Protein AF-A0A931W0J8-F1 (afdb_monomer)

Foldseek 3Di:
DDDPVRVVVVVVVVVVVVVVVVVVPDDDPVDDDDDPCVVVVDDPDDDQAQFDPVDPVRGPNDDDDPPDDDDD

Structure (mmCIF, N/CA/C/O backbone):
data_AF-A0A931W0J8-F1
#
_entry.id   AF-A0A931W0J8-F1
#
loop_
_atom_site.group_PDB
_atom_site.id
_atom_site.type_symbol
_atom_site.label_atom_id
_atom_site.label_alt_id
_atom_site.label_comp_id
_atom_site.label_asym_id
_atom_site.label_entity_id
_atom_site.label_seq_id
_atom_site.pdbx_PDB_ins_code
_atom_site.Cartn_x
_atom_site.Cartn_y
_atom_site.Cartn_z
_atom_site.occupancy
_atom_site.B_iso_or_equiv
_atom_site.auth_seq_id
_atom_site.auth_comp_id
_atom_site.auth_asym_id
_atom_site.auth_atom_id
_atom_site.pdbx_PDB_model_num
ATOM 1 N N . MET A 1 1 ? 36.050 11.504 -42.811 1.00 59.16 1 MET A N 1
ATOM 2 C CA . MET A 1 1 ? 34.819 12.316 -42.662 1.00 59.16 1 MET A CA 1
ATOM 3 C C . MET A 1 1 ? 33.640 11.505 -43.176 1.00 59.16 1 MET A C 1
ATOM 5 O O . MET A 1 1 ? 33.622 11.185 -44.357 1.00 59.16 1 MET A O 1
ATOM 9 N N . MET A 1 2 ? 32.701 11.110 -42.311 1.00 66.69 2 MET A N 1
ATOM 10 C CA . MET A 1 2 ? 31.471 10.435 -42.754 1.00 66.69 2 MET A CA 1
ATOM 11 C C . MET A 1 2 ? 30.612 11.402 -43.579 1.00 66.69 2 MET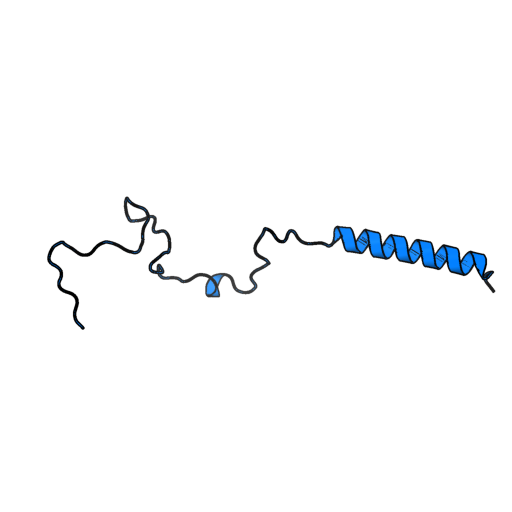 A C 1
ATOM 13 O O . MET A 1 2 ? 30.551 12.595 -43.283 1.00 66.69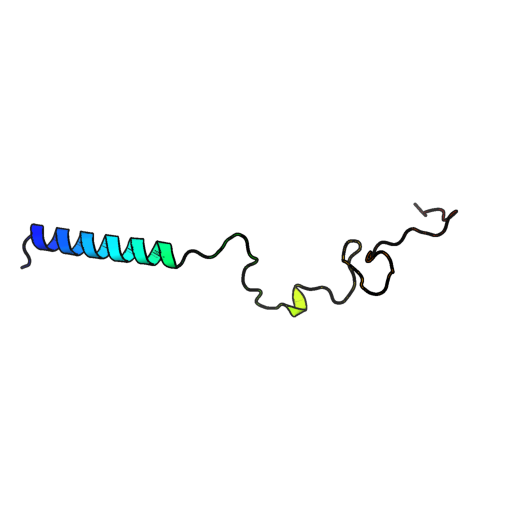 2 MET A O 1
ATOM 17 N N . SER A 1 3 ? 29.969 10.902 -44.636 1.00 84.06 3 SER A N 1
ATOM 18 C CA . SER A 1 3 ? 29.091 11.720 -45.476 1.00 84.06 3 SER A CA 1
ATOM 19 C C . SER A 1 3 ? 27.869 12.189 -44.673 1.00 84.06 3 SER A C 1
ATOM 21 O O . SER A 1 3 ? 27.351 11.450 -43.835 1.00 84.06 3 SER A O 1
ATOM 23 N N . ARG A 1 4 ? 27.368 13.407 -44.941 1.00 80.88 4 ARG A N 1
ATOM 24 C CA . ARG A 1 4 ? 26.182 13.977 -44.257 1.00 80.88 4 ARG A CA 1
ATOM 25 C C . ARG A 1 4 ? 24.969 13.033 -44.287 1.00 80.88 4 ARG A C 1
ATOM 27 O O . ARG A 1 4 ? 24.213 12.968 -43.327 1.00 80.88 4 ARG A O 1
ATOM 34 N N . ARG A 1 5 ? 24.813 12.260 -45.369 1.00 82.75 5 ARG A N 1
ATOM 35 C CA . ARG A 1 5 ? 23.748 11.253 -45.516 1.00 82.75 5 ARG A CA 1
ATOM 36 C C . ARG A 1 5 ? 23.963 10.045 -44.599 1.00 82.75 5 ARG A C 1
ATOM 38 O O . ARG A 1 5 ? 23.016 9.614 -43.954 1.00 82.75 5 ARG A O 1
ATOM 45 N N . GLY A 1 6 ? 25.196 9.544 -44.494 1.00 87.94 6 GLY A N 1
ATOM 46 C CA . GLY A 1 6 ? 25.535 8.444 -43.585 1.00 87.94 6 GLY A CA 1
ATOM 47 C C . GLY A 1 6 ? 25.374 8.822 -42.111 1.00 87.94 6 GLY A C 1
ATOM 48 O O . GLY A 1 6 ? 24.864 8.024 -41.330 1.00 87.94 6 GLY A O 1
ATOM 49 N N . LEU A 1 7 ? 25.726 10.060 -41.746 1.00 89.06 7 LEU A N 1
ATOM 50 C CA . LEU A 1 7 ? 25.516 10.583 -40.393 1.00 89.06 7 LEU A CA 1
ATOM 51 C C . LEU A 1 7 ? 24.025 10.634 -40.028 1.00 89.06 7 LEU A C 1
ATOM 53 O O . LEU A 1 7 ? 23.642 10.152 -38.968 1.00 89.06 7 LEU A O 1
ATOM 57 N N . ASN A 1 8 ? 23.177 11.157 -40.916 1.00 91.88 8 ASN A N 1
ATOM 58 C CA . ASN A 1 8 ? 21.739 11.262 -40.654 1.00 91.88 8 ASN A CA 1
ATOM 59 C C . ASN A 1 8 ? 21.065 9.889 -40.512 1.00 91.88 8 ASN A C 1
ATOM 61 O O . ASN A 1 8 ? 20.206 9.725 -39.652 1.00 91.88 8 ASN A O 1
ATOM 65 N N . ILE A 1 9 ? 21.473 8.895 -41.313 1.00 94.19 9 ILE A N 1
ATOM 66 C CA . ILE A 1 9 ? 20.961 7.519 -41.199 1.00 94.19 9 ILE A CA 1
ATOM 67 C C . ILE A 1 9 ? 21.367 6.903 -39.857 1.00 94.19 9 ILE A C 1
ATOM 69 O O . ILE A 1 9 ? 20.533 6.303 -39.182 1.00 94.19 9 ILE A O 1
ATOM 73 N N . LEU A 1 10 ? 22.624 7.086 -39.444 1.00 94.19 10 LEU A N 1
ATOM 74 C CA . LEU A 1 10 ? 23.106 6.589 -38.157 1.00 94.19 10 LEU A CA 1
ATOM 75 C C . LEU A 1 10 ? 22.350 7.232 -36.988 1.00 94.19 10 LEU A C 1
ATOM 77 O O . LEU A 1 10 ? 21.914 6.527 -36.082 1.00 94.19 10 LEU A O 1
ATOM 81 N N . LEU A 1 11 ? 22.148 8.552 -37.028 1.00 94.25 11 LEU A N 1
ATOM 82 C CA . LEU A 1 11 ? 21.381 9.271 -36.008 1.00 94.25 11 LEU A CA 1
ATOM 83 C C . LEU A 1 11 ? 19.921 8.809 -35.957 1.00 94.25 11 LEU A C 1
ATOM 85 O O . LEU A 1 11 ? 19.371 8.638 -34.873 1.00 94.25 11 LEU A O 1
ATOM 89 N N . PHE A 1 12 ? 19.302 8.561 -37.112 1.00 95.00 12 PHE A N 1
ATOM 90 C CA . PHE A 1 12 ? 17.932 8.062 -37.177 1.00 95.00 12 PHE A CA 1
ATOM 91 C C . PHE A 1 12 ? 17.808 6.646 -36.600 1.00 95.00 12 PHE A C 1
ATOM 93 O O . PHE A 1 12 ? 16.904 6.381 -35.811 1.00 95.00 12 PHE A O 1
ATOM 100 N N . ALA A 1 13 ? 18.750 5.755 -36.918 1.00 95.56 13 ALA A N 1
ATOM 101 C CA . ALA A 1 13 ? 18.797 4.420 -36.327 1.00 95.56 13 ALA A CA 1
ATOM 102 C C . ALA A 1 13 ? 18.987 4.482 -34.802 1.00 95.56 13 ALA A C 1
ATOM 104 O O . ALA A 1 13 ? 18.266 3.814 -34.065 1.00 95.56 13 ALA A O 1
ATOM 105 N N . ALA A 1 14 ? 19.896 5.335 -34.318 1.00 95.31 14 ALA A N 1
ATOM 106 C CA . ALA A 1 14 ? 20.101 5.549 -32.886 1.00 95.31 14 ALA A CA 1
ATOM 107 C C . ALA A 1 14 ? 18.837 6.089 -32.190 1.00 95.31 14 ALA A C 1
ATOM 109 O O . ALA A 1 14 ? 18.502 5.646 -31.091 1.00 95.31 14 ALA A O 1
ATOM 110 N N . PHE A 1 15 ? 18.103 6.997 -32.839 1.00 95.62 15 PHE A N 1
ATOM 111 C CA . PHE A 1 15 ? 16.834 7.512 -32.328 1.00 95.62 15 PHE A CA 1
ATOM 112 C C . PHE A 1 15 ? 15.764 6.419 -32.231 1.00 95.62 15 PHE A C 1
ATOM 114 O O . PHE A 1 15 ? 15.124 6.292 -31.190 1.00 95.62 15 PHE A O 1
ATOM 121 N N . LEU A 1 16 ? 15.606 5.592 -33.271 1.00 95.38 16 LEU A N 1
ATOM 122 C CA . LEU A 1 16 ? 14.653 4.478 -33.253 1.00 95.38 16 LEU A CA 1
ATOM 123 C C . LEU A 1 16 ? 14.985 3.449 -32.169 1.00 95.38 16 LEU A C 1
ATOM 125 O O . LEU A 1 16 ? 14.082 2.978 -31.482 1.00 95.38 16 LEU A O 1
ATOM 129 N N . ILE A 1 17 ? 16.270 3.138 -31.975 1.00 94.75 17 ILE A N 1
ATOM 130 C CA . ILE A 1 17 ? 16.719 2.237 -30.907 1.00 94.75 17 ILE A CA 1
ATOM 131 C C . ILE A 1 17 ? 16.390 2.837 -29.534 1.00 94.75 17 ILE A C 1
ATOM 133 O O . ILE A 1 17 ? 15.811 2.155 -28.694 1.00 94.75 17 ILE A O 1
ATOM 137 N N . SER A 1 18 ? 16.700 4.117 -29.314 1.00 92.88 18 SER A N 1
ATOM 138 C CA . SER A 1 18 ? 16.400 4.812 -28.055 1.00 92.88 18 SER A CA 1
ATOM 139 C C . SER A 1 18 ? 14.895 4.853 -27.755 1.00 92.88 18 SER A C 1
ATOM 141 O O . SER A 1 18 ? 14.468 4.513 -26.651 1.00 92.88 18 SER A O 1
ATOM 143 N N . ALA A 1 19 ? 14.072 5.193 -28.752 1.00 92.44 19 ALA A N 1
ATOM 144 C CA . ALA A 1 19 ? 12.618 5.236 -28.617 1.00 92.44 19 ALA A CA 1
ATOM 145 C C . ALA A 1 19 ? 12.017 3.843 -28.356 1.00 92.44 19 ALA A C 1
ATOM 147 O O . ALA A 1 19 ? 11.147 3.696 -27.497 1.00 92.44 19 ALA A O 1
ATOM 148 N N . GLY A 1 20 ? 12.513 2.812 -29.048 1.00 92.12 20 GLY A N 1
ATOM 149 C CA . GLY A 1 20 ? 12.092 1.427 -28.837 1.00 92.12 20 GLY A CA 1
ATOM 150 C C . GLY A 1 20 ? 12.434 0.919 -27.436 1.00 92.12 20 GLY A C 1
ATOM 151 O O . GLY A 1 20 ? 11.580 0.345 -26.765 1.00 92.12 20 GLY A O 1
ATOM 152 N N . LEU A 1 21 ? 13.650 1.193 -26.953 1.00 91.06 21 LEU A N 1
ATOM 153 C CA . LEU A 1 21 ? 14.057 0.845 -25.589 1.00 91.06 21 LEU A CA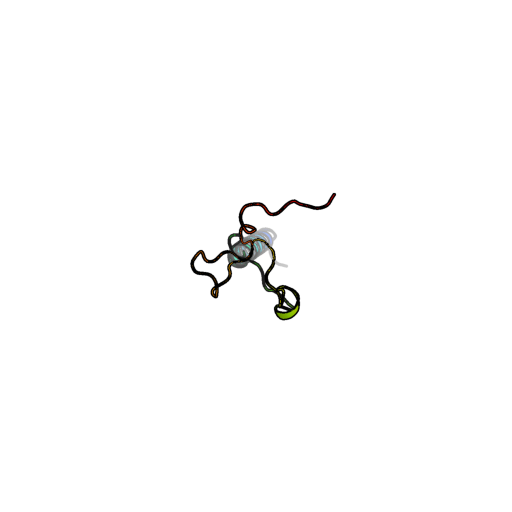 1
ATOM 154 C C . LEU A 1 21 ? 13.201 1.572 -24.544 1.00 91.06 21 LEU A C 1
ATOM 156 O O . LEU A 1 21 ? 12.760 0.948 -23.582 1.00 91.06 21 LEU A O 1
ATOM 160 N N . ASN A 1 22 ? 12.900 2.858 -24.748 1.00 89.56 22 ASN A N 1
ATOM 161 C CA . ASN A 1 22 ? 12.051 3.622 -23.832 1.00 89.56 22 ASN A CA 1
ATOM 162 C C . ASN A 1 22 ? 10.650 3.006 -23.680 1.00 89.56 22 ASN A C 1
ATOM 164 O O . ASN A 1 22 ? 10.154 2.892 -22.561 1.00 89.56 22 ASN A O 1
ATOM 168 N N . TRP A 1 23 ? 10.060 2.525 -24.779 1.00 86.50 23 TRP A N 1
ATOM 169 C CA . TRP A 1 23 ? 8.758 1.853 -24.754 1.00 86.50 23 TRP A CA 1
ATOM 170 C C . TRP A 1 23 ? 8.766 0.574 -23.901 1.00 86.50 23 TRP A C 1
ATOM 172 O O . TRP A 1 23 ? 7.779 0.266 -23.238 1.00 86.50 23 TRP A O 1
ATOM 182 N N . THR A 1 24 ? 9.882 -0.163 -23.874 1.00 82.56 24 THR A N 1
ATOM 183 C CA . THR A 1 24 ? 9.995 -1.417 -23.101 1.00 82.56 24 THR A CA 1
ATOM 184 C C . THR A 1 24 ? 10.182 -1.218 -21.597 1.00 82.56 24 THR A C 1
ATOM 186 O O . THR A 1 24 ? 9.865 -2.117 -20.824 1.00 82.56 24 THR A O 1
ATOM 189 N N . VAL A 1 25 ? 10.671 -0.052 -21.168 1.00 82.94 25 VAL A N 1
ATOM 190 C CA . VAL A 1 25 ? 10.921 0.264 -19.746 1.00 82.94 25 VAL A CA 1
ATOM 191 C C . VAL A 1 25 ? 9.659 0.798 -19.056 1.00 82.94 25 VAL A C 1
ATOM 193 O O . VAL A 1 25 ? 9.662 1.087 -17.859 1.00 82.94 25 VAL A O 1
ATOM 196 N N . TRP A 1 26 ? 8.547 0.926 -19.783 1.00 76.31 26 TRP A N 1
ATOM 197 C CA . TRP A 1 26 ? 7.321 1.449 -19.204 1.00 76.31 26 TRP A CA 1
ATOM 198 C C . TRP A 1 26 ? 6.748 0.474 -18.166 1.00 76.31 26 TRP A C 1
ATOM 200 O O . TRP A 1 26 ? 6.402 -0.663 -18.478 1.00 76.31 26 TRP A O 1
ATOM 210 N N . SER A 1 27 ? 6.663 0.920 -16.912 1.00 76.12 27 SER A N 1
ATOM 211 C CA . SER A 1 27 ? 6.092 0.147 -15.811 1.00 76.12 27 SER A CA 1
ATOM 212 C C . SER A 1 27 ? 4.568 0.074 -15.909 1.00 76.12 27 SER A C 1
ATOM 214 O O . SER A 1 27 ? 3.902 1.043 -16.284 1.00 76.12 27 SER A O 1
ATOM 216 N N . ASP A 1 28 ? 4.009 -1.072 -15.517 1.00 82.50 28 ASP A N 1
ATOM 217 C CA . ASP A 1 28 ? 2.566 -1.255 -15.374 1.00 82.50 28 ASP A CA 1
ATOM 218 C C . ASP A 1 28 ? 2.020 -0.306 -14.292 1.00 82.50 28 ASP A C 1
ATOM 220 O O . ASP A 1 28 ? 2.241 -0.499 -13.096 1.00 82.50 28 ASP A O 1
ATOM 224 N N . ARG A 1 29 ? 1.309 0.742 -14.723 1.00 81.62 29 ARG A N 1
ATOM 225 C CA . ARG A 1 29 ? 0.727 1.758 -13.832 1.00 81.62 29 ARG A CA 1
ATOM 226 C C . ARG A 1 29 ? -0.520 1.270 -13.096 1.00 81.62 29 ARG A C 1
ATOM 228 O O . ARG A 1 29 ? -1.006 1.995 -12.234 1.00 81.62 29 ARG A O 1
ATOM 235 N N . SER A 1 30 ? -1.052 0.084 -13.413 1.00 87.69 30 SER A N 1
ATOM 236 C CA . SER A 1 30 ? -2.186 -0.478 -12.674 1.00 87.69 30 SER A CA 1
ATOM 237 C C . SER A 1 30 ? -1.767 -1.137 -11.359 1.00 87.69 30 SER A C 1
ATOM 239 O O . SER A 1 30 ? -2.629 -1.596 -10.611 1.00 87.69 30 SER A O 1
ATOM 241 N N . ARG A 1 31 ? -0.461 -1.236 -11.085 1.00 87.88 31 ARG A N 1
ATOM 242 C CA . ARG A 1 31 ? 0.078 -1.872 -9.882 1.00 87.88 31 ARG A CA 1
ATOM 243 C C . ARG A 1 31 ? 0.779 -0.847 -8.992 1.00 87.88 31 ARG A C 1
ATOM 245 O O . ARG A 1 31 ? 1.391 0.089 -9.511 1.00 87.88 31 ARG A O 1
ATOM 252 N N . PRO A 1 32 ? 0.725 -1.024 -7.662 1.00 85.81 32 PRO A N 1
ATOM 253 C CA . PRO A 1 32 ? 1.546 -0.244 -6.750 1.00 85.81 32 PRO A CA 1
ATOM 254 C C . PRO A 1 32 ? 3.032 -0.373 -7.095 1.00 85.81 32 PRO A C 1
ATOM 256 O O . PRO A 1 32 ? 3.505 -1.441 -7.493 1.00 85.81 32 PRO A O 1
ATOM 259 N N . TYR A 1 33 ? 3.762 0.727 -6.934 1.00 86.00 33 TYR A N 1
ATOM 260 C CA . TYR A 1 33 ? 5.213 0.741 -7.076 1.00 86.00 33 TYR A CA 1
ATOM 261 C C . TYR A 1 33 ? 5.896 0.037 -5.900 1.00 86.00 33 TYR A C 1
ATOM 263 O O . TYR A 1 33 ? 5.276 -0.310 -4.898 1.00 86.00 33 TYR A O 1
ATOM 271 N N . PHE A 1 34 ? 7.204 -0.164 -6.040 1.00 88.12 34 PHE A N 1
ATOM 272 C CA . PHE A 1 34 ? 8.043 -0.732 -4.996 1.00 88.12 34 PHE A CA 1
ATOM 273 C C . PHE A 1 34 ? 8.008 0.110 -3.707 1.00 88.12 34 PHE A C 1
ATOM 275 O O . PHE A 1 34 ? 8.233 1.321 -3.740 1.00 88.12 34 PHE A O 1
ATOM 282 N N . GLU A 1 35 ? 7.769 -0.550 -2.572 1.00 91.31 35 GLU A N 1
ATOM 283 C CA . GLU A 1 35 ? 7.777 0.047 -1.232 1.00 91.31 35 GLU A CA 1
ATOM 284 C C . GLU A 1 35 ? 9.150 -0.174 -0.574 1.00 91.31 35 GLU A C 1
ATOM 286 O O . GLU A 1 35 ? 9.587 -1.312 -0.421 1.00 91.31 35 GLU A O 1
ATOM 291 N N . PHE A 1 36 ? 9.838 0.904 -0.175 1.00 89.38 36 PHE A N 1
ATOM 292 C CA . PHE A 1 36 ? 11.196 0.830 0.394 1.00 89.38 36 PHE A CA 1
ATOM 293 C C . PHE A 1 36 ? 11.232 0.353 1.860 1.00 89.38 36 PHE A C 1
ATOM 295 O O . PHE A 1 36 ? 12.221 -0.245 2.269 1.00 89.38 36 PHE A O 1
ATOM 302 N N .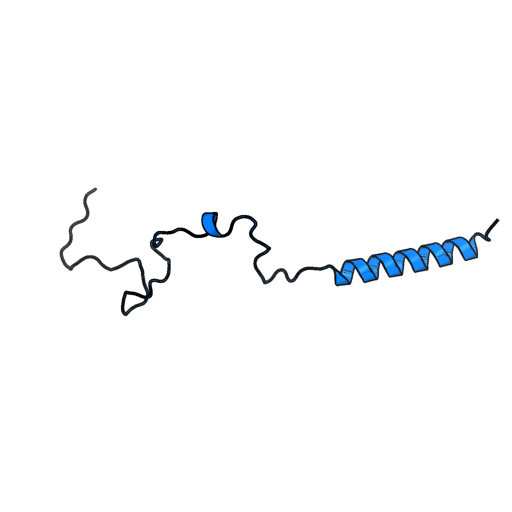 LEU A 1 37 ? 10.160 0.585 2.632 1.00 91.56 37 LEU A N 1
ATOM 303 C CA . LEU A 1 37 ? 10.023 0.198 4.050 1.00 91.56 37 LEU A CA 1
ATOM 304 C C . LEU A 1 37 ? 8.613 -0.359 4.322 1.00 91.56 37 LEU A C 1
ATOM 306 O O . LEU A 1 37 ? 7.764 0.333 4.896 1.00 91.56 37 LEU A O 1
ATOM 310 N N . PRO A 1 38 ? 8.305 -1.578 3.851 1.00 88.25 38 PRO A N 1
ATOM 311 C CA . PRO A 1 38 ? 6.950 -2.129 3.904 1.00 88.25 38 PRO A CA 1
ATOM 312 C C . PRO A 1 38 ? 6.408 -2.303 5.334 1.00 88.25 38 PRO A C 1
ATOM 314 O O . PRO A 1 38 ? 5.195 -2.271 5.537 1.00 88.25 38 PRO A O 1
ATOM 317 N N . GLU A 1 39 ? 7.282 -2.460 6.328 1.00 88.06 39 GLU A N 1
ATOM 318 C CA . GLU A 1 39 ? 6.939 -2.558 7.750 1.00 88.06 39 GLU A CA 1
ATOM 319 C C . GLU A 1 39 ? 6.449 -1.238 8.356 1.00 88.06 39 GLU A C 1
ATOM 321 O O . GLU A 1 39 ? 5.757 -1.256 9.369 1.00 88.06 39 GLU A O 1
ATOM 326 N N . MET A 1 40 ? 6.786 -0.103 7.735 1.00 88.50 40 MET A N 1
ATOM 327 C CA . MET A 1 40 ? 6.320 1.225 8.148 1.00 88.50 40 MET A CA 1
ATOM 328 C C . MET A 1 40 ? 5.148 1.733 7.302 1.00 88.50 40 MET A C 1
ATOM 330 O O . MET A 1 40 ? 4.461 2.666 7.708 1.00 88.50 40 MET A O 1
ATOM 334 N N . VAL A 1 41 ? 4.911 1.135 6.131 1.00 89.00 41 VAL A N 1
ATOM 335 C CA . VAL A 1 41 ? 3.756 1.451 5.273 1.00 89.00 41 VAL A CA 1
ATOM 336 C C . VAL A 1 41 ? 2.481 0.807 5.816 1.00 89.00 41 VAL A C 1
ATOM 338 O O . VAL A 1 41 ? 1.398 1.379 5.711 1.00 89.00 41 VAL A O 1
ATOM 341 N N . ARG A 1 42 ? 2.597 -0.391 6.397 1.00 88.31 42 ARG A N 1
ATOM 342 C CA . ARG A 1 42 ? 1.458 -1.170 6.894 1.00 88.31 42 ARG A CA 1
ATOM 343 C C . ARG A 1 42 ? 1.343 -1.003 8.402 1.00 88.31 42 ARG A C 1
ATOM 345 O O . ARG A 1 42 ? 2.287 -1.283 9.135 1.00 88.31 42 ARG A O 1
ATOM 352 N N . ALA A 1 43 ? 0.176 -0.566 8.866 1.00 86.12 43 ALA A N 1
ATOM 353 C CA . ALA A 1 43 ? -0.087 -0.425 10.290 1.00 86.12 43 ALA A CA 1
ATOM 354 C C . ALA A 1 43 ? -0.092 -1.794 10.995 1.00 86.12 43 ALA A C 1
ATOM 356 O O . ALA A 1 43 ? -0.630 -2.773 10.480 1.00 86.12 43 ALA A O 1
ATOM 357 N N . VAL A 1 44 ? 0.483 -1.847 12.202 1.00 87.62 44 VAL A N 1
ATOM 358 C CA . VAL A 1 44 ? 0.426 -3.040 13.069 1.00 87.62 44 VAL A CA 1
ATOM 359 C C . VAL A 1 44 ? -0.997 -3.267 13.593 1.00 87.62 44 VAL A C 1
ATOM 361 O O . VAL A 1 44 ? -1.439 -4.403 13.738 1.00 87.62 44 VAL A O 1
ATOM 364 N N . GLY A 1 45 ? -1.708 -2.178 13.900 1.00 89.00 45 GLY A N 1
ATOM 365 C CA . GLY A 1 45 ? -3.106 -2.210 14.320 1.00 89.00 45 GLY A CA 1
ATOM 366 C C . GLY A 1 45 ? -4.071 -2.178 13.136 1.00 89.00 45 GLY A C 1
ATOM 367 O O . GLY A 1 45 ? -3.719 -1.753 12.039 1.00 89.00 45 GLY A O 1
ATOM 368 N N . TYR A 1 46 ? -5.315 -2.582 13.385 1.00 91.25 46 TYR A N 1
ATOM 369 C CA . TYR A 1 46 ? -6.376 -2.482 12.390 1.00 91.25 46 TYR A CA 1
ATOM 370 C C . TYR A 1 46 ? -6.917 -1.050 12.312 1.00 91.25 46 TYR A C 1
ATOM 372 O O . TYR A 1 46 ? -7.413 -0.508 13.301 1.00 91.25 46 TYR A O 1
ATOM 380 N N . GLU A 1 47 ? -6.863 -0.449 11.126 1.00 91.69 47 GLU A N 1
ATOM 381 C CA . GLU A 1 47 ? -7.591 0.788 10.841 1.00 91.69 47 GLU A CA 1
ATOM 382 C C . GLU A 1 47 ? -9.101 0.526 10.792 1.00 91.69 47 GLU A C 1
ATOM 384 O O . GLU A 1 47 ? -9.540 -0.591 10.519 1.00 91.69 47 GLU A O 1
ATOM 389 N N . ALA A 1 48 ? -9.919 1.562 11.000 1.00 92.31 48 ALA A N 1
ATOM 390 C CA . ALA A 1 48 ? -11.378 1.423 11.072 1.00 92.31 48 ALA A CA 1
ATOM 391 C C . ALA A 1 48 ? -11.975 0.653 9.875 1.00 92.31 48 ALA A C 1
ATOM 393 O O . ALA A 1 48 ? -12.855 -0.189 10.049 1.00 92.31 48 ALA A O 1
ATOM 394 N N . PHE A 1 49 ? -11.463 0.897 8.667 1.00 92.81 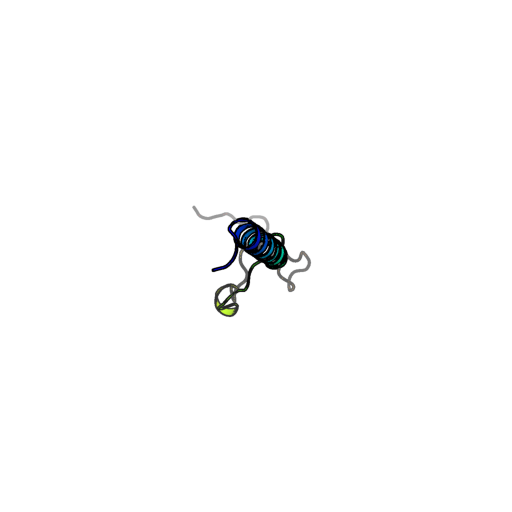49 PHE A N 1
ATOM 395 C CA . PHE A 1 49 ? -11.943 0.262 7.436 1.00 92.81 49 PHE A 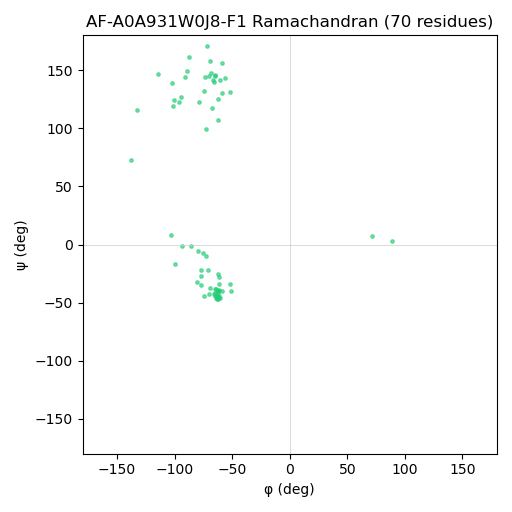CA 1
ATOM 396 C C . PHE A 1 49 ? -11.037 -0.860 6.923 1.00 92.81 49 PHE A C 1
ATOM 398 O O . PHE A 1 49 ? -11.268 -1.379 5.831 1.00 92.81 49 PHE A O 1
ATOM 405 N N . ALA A 1 50 ? -10.025 -1.258 7.696 1.00 94.19 50 ALA A N 1
ATOM 406 C CA . ALA A 1 50 ? -9.204 -2.402 7.345 1.00 94.19 50 ALA A CA 1
ATOM 407 C C . ALA A 1 50 ? -10.010 -3.707 7.498 1.00 94.19 50 ALA A C 1
ATOM 409 O O . ALA A 1 50 ? -10.833 -3.825 8.419 1.00 94.19 50 ALA A O 1
ATOM 410 N N . PRO A 1 51 ? -9.778 -4.705 6.629 1.00 93.56 51 PRO A N 1
ATOM 411 C CA . PRO A 1 51 ? -10.333 -6.036 6.819 1.00 93.56 51 PRO A CA 1
ATOM 412 C C . PRO A 1 51 ? -9.749 -6.687 8.080 1.00 93.56 51 PRO A C 1
ATOM 414 O O . PRO A 1 51 ? -8.578 -6.491 8.405 1.00 93.56 51 PRO A O 1
ATOM 417 N N . ASN A 1 52 ? -10.557 -7.489 8.771 1.00 94.50 52 ASN A N 1
ATOM 418 C CA . ASN A 1 52 ? -10.157 -8.197 9.982 1.00 94.50 52 ASN A CA 1
ATOM 419 C C . ASN A 1 52 ? -10.585 -9.674 9.925 1.00 94.50 52 ASN A C 1
ATOM 421 O O . ASN A 1 52 ? -11.783 -9.949 9.940 1.00 94.50 52 ASN A O 1
ATOM 425 N N . PRO A 1 53 ? -9.639 -10.632 9.904 1.00 94.31 53 PRO A N 1
ATOM 426 C CA . PRO A 1 53 ? -9.950 -12.057 9.786 1.00 94.31 53 PRO A CA 1
ATOM 427 C C . PRO A 1 53 ? -10.560 -12.673 11.056 1.00 94.31 53 PRO A C 1
ATOM 429 O O . PRO A 1 53 ? -10.992 -13.821 11.021 1.00 94.31 53 PRO A O 1
ATOM 432 N N . VAL A 1 54 ? -10.571 -11.953 12.182 1.00 94.31 54 VAL A N 1
ATOM 433 C CA . VAL A 1 54 ? -11.084 -12.451 13.468 1.00 94.31 54 VAL A CA 1
ATOM 434 C C . VAL A 1 54 ? -12.612 -12.365 13.544 1.00 94.31 54 VAL A C 1
ATOM 436 O O . VAL A 1 54 ? -13.244 -13.206 14.181 1.00 94.31 54 VAL A O 1
ATOM 439 N N . PHE A 1 55 ? -13.220 -11.361 12.905 1.00 95.06 55 PHE A N 1
ATOM 440 C CA . PHE A 1 55 ? -14.669 -11.158 12.933 1.00 95.06 55 PHE A CA 1
ATOM 441 C C . PHE A 1 55 ? -15.360 -11.878 11.775 1.00 95.06 55 PHE A C 1
ATOM 443 O O . PHE A 1 55 ? -14.855 -11.915 10.655 1.00 95.06 55 PHE A O 1
ATOM 450 N N . ALA A 1 56 ? -16.557 -12.413 12.030 1.00 94.19 56 ALA A N 1
ATOM 451 C CA . ALA A 1 56 ? -17.314 -13.192 11.048 1.00 94.19 56 ALA A CA 1
ATOM 452 C C . ALA A 1 56 ? -17.696 -12.397 9.785 1.00 94.19 56 ALA A C 1
ATOM 454 O O . ALA A 1 56 ? -17.850 -12.977 8.715 1.00 94.19 56 ALA A O 1
ATOM 455 N N . ASP A 1 57 ? -17.849 -11.077 9.900 1.00 93.12 57 ASP A N 1
ATOM 456 C CA . ASP A 1 57 ? -18.172 -10.178 8.790 1.00 93.12 57 ASP A CA 1
ATOM 457 C C . ASP A 1 57 ? -16.932 -9.560 8.122 1.00 93.12 57 ASP A C 1
ATOM 459 O O . ASP A 1 57 ? -17.063 -8.795 7.163 1.00 93.12 57 ASP A O 1
ATOM 463 N N . GLY A 1 58 ? -15.734 -9.881 8.617 1.00 94.88 58 GLY A N 1
ATOM 464 C CA . GLY A 1 58 ? -14.466 -9.412 8.074 1.00 94.88 58 GLY A CA 1
ATOM 465 C C . GLY A 1 58 ? -14.166 -7.932 8.319 1.00 94.88 58 GLY A C 1
ATOM 466 O O . GLY A 1 58 ? -13.199 -7.423 7.754 1.00 94.88 58 GLY A O 1
ATOM 467 N N . LYS A 1 59 ? -14.973 -7.209 9.109 1.00 95.31 59 LYS A N 1
ATOM 468 C CA . LYS A 1 59 ? -14.837 -5.755 9.298 1.00 95.31 59 LYS A CA 1
ATOM 469 C C . LYS A 1 59 ? -14.164 -5.422 10.622 1.00 95.31 59 LYS A C 1
ATOM 471 O O . LYS A 1 59 ? -14.492 -5.994 11.656 1.00 95.31 59 LYS A O 1
ATOM 476 N N . THR A 1 60 ? -13.271 -4.434 10.619 1.00 95.62 60 THR A N 1
ATOM 477 C CA . THR A 1 60 ? -12.731 -3.880 11.874 1.00 95.62 60 THR A CA 1
ATOM 478 C C . THR A 1 60 ? -13.754 -2.992 12.583 1.00 95.62 60 THR A C 1
ATOM 480 O O . THR A 1 60 ? -13.929 -3.103 13.795 1.00 95.62 60 THR A O 1
ATOM 483 N N . LEU A 1 61 ? -14.454 -2.124 11.845 1.00 95.56 61 LEU A N 1
ATOM 484 C CA . LEU A 1 61 ? -15.494 -1.264 12.408 1.00 95.56 61 LEU A CA 1
ATOM 485 C C . LEU A 1 61 ? -16.753 -2.074 12.745 1.00 95.56 61 LEU A C 1
ATOM 487 O O . LEU A 1 61 ? -17.583 -2.349 11.878 1.00 95.56 61 LEU A O 1
ATOM 491 N N . GLN A 1 62 ? -16.893 -2.417 14.022 1.00 94.31 62 GLN A N 1
ATOM 492 C CA . GLN A 1 62 ? -18.052 -3.124 14.557 1.00 94.31 62 GLN A CA 1
ATOM 493 C C . GLN A 1 62 ? -19.144 -2.154 15.018 1.00 94.31 62 GLN A C 1
ATOM 495 O O . GLN A 1 62 ? -18.874 -1.037 15.466 1.00 94.31 62 GLN A O 1
ATOM 500 N N . THR A 1 63 ? -20.400 -2.590 14.916 1.00 93.69 63 THR A N 1
ATOM 501 C CA . THR A 1 63 ? -21.537 -1.783 15.378 1.00 93.69 63 THR A CA 1
ATOM 502 C C . THR A 1 63 ? -21.596 -1.807 16.909 1.00 93.69 63 THR A C 1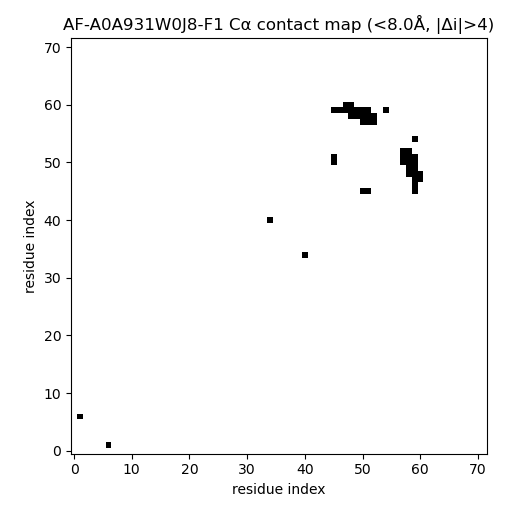
ATOM 504 O O . THR A 1 63 ? -21.526 -2.893 17.491 1.00 93.69 63 THR A O 1
ATOM 507 N N . PRO A 1 64 ? -21.750 -0.653 17.588 1.00 94.25 64 PRO A N 1
ATOM 508 C CA . PRO A 1 64 ? -21.948 -0.624 19.032 1.00 94.25 64 PRO A CA 1
ATOM 509 C C . PRO A 1 64 ? -23.191 -1.410 19.453 1.00 94.25 64 PRO A C 1
ATOM 511 O O . PRO A 1 64 ? -24.153 -1.553 18.696 1.00 94.25 64 PRO A O 1
ATOM 514 N N . VAL A 1 65 ? -23.211 -1.870 20.702 1.00 95.88 65 VAL A N 1
ATOM 515 C CA . VAL A 1 65 ? -24.383 -2.559 21.249 1.00 95.88 65 VAL A CA 1
ATOM 516 C C . VAL A 1 65 ? -25.594 -1.620 21.228 1.00 95.88 65 VAL A C 1
ATOM 518 O O . VAL A 1 65 ? -25.481 -0.417 21.486 1.00 95.88 65 VAL A O 1
ATOM 521 N N . LYS A 1 66 ? -26.774 -2.168 20.919 1.00 96.81 66 LYS A N 1
ATOM 522 C CA . LYS A 1 66 ? -28.033 -1.416 20.875 1.00 96.81 66 LYS A CA 1
ATOM 523 C C . LYS A 1 66 ? -28.255 -0.638 22.178 1.00 96.81 66 LYS A C 1
ATOM 525 O O . LYS A 1 66 ? -28.167 -1.204 23.262 1.00 96.81 66 LYS A O 1
ATOM 530 N N . GLY A 1 67 ? -28.594 0.646 22.052 1.00 96.25 67 GLY A N 1
ATOM 531 C CA . GLY A 1 67 ? -28.809 1.543 23.193 1.00 96.25 67 GLY A CA 1
ATOM 532 C C . GLY A 1 67 ? -27.546 2.261 23.680 1.00 96.25 67 GLY A C 1
ATOM 533 O O . GLY A 1 67 ? -27.626 3.012 24.646 1.00 96.25 67 GLY A O 1
ATOM 534 N N . THR A 1 68 ? -26.400 2.079 23.013 1.00 96.31 68 THR A N 1
ATOM 535 C CA . THR A 1 68 ? -25.198 2.891 23.262 1.00 96.31 68 THR A CA 1
ATOM 536 C C . THR A 1 68 ? -25.477 4.360 22.927 1.00 96.31 68 THR A C 1
ATOM 538 O O . THR A 1 68 ? -25.887 4.671 21.809 1.00 96.31 68 THR A O 1
ATOM 541 N N . ILE A 1 69 ? -25.239 5.264 23.883 1.00 95.62 69 ILE A N 1
ATOM 542 C CA . ILE A 1 69 ? -25.394 6.716 23.712 1.00 95.62 69 ILE A CA 1
ATOM 543 C C . ILE A 1 69 ? -23.998 7.332 23.509 1.00 95.62 69 ILE A C 1
ATOM 545 O O . ILE A 1 69 ? -23.157 7.194 24.403 1.00 95.62 69 ILE A O 1
ATOM 549 N N . PRO A 1 70 ? -23.714 7.990 22.367 1.00 93.19 70 PRO A N 1
ATOM 550 C CA . PRO A 1 70 ? -22.426 8.639 22.138 1.00 93.19 70 PRO A CA 1
ATOM 551 C C . PRO A 1 70 ? -22.251 9.849 23.063 1.00 93.19 70 PRO A C 1
ATOM 553 O O . PRO A 1 70 ? -23.218 10.539 23.387 1.00 93.19 70 PRO A O 1
ATOM 556 N N . ARG A 1 71 ? -21.007 10.122 23.473 1.00 92.81 71 ARG A N 1
ATOM 557 C CA . ARG A 1 71 ? -20.667 11.351 24.202 1.00 92.81 71 ARG A CA 1
ATOM 558 C C . ARG A 1 71 ? -20.178 12.406 23.216 1.00 92.81 71 ARG A C 1
ATOM 560 O O . ARG A 1 71 ? -19.301 12.104 22.409 1.00 92.81 71 ARG A O 1
ATOM 567 N N . GLY A 1 72 ? -20.790 13.587 23.280 1.00 85.62 72 GLY A N 1
ATOM 568 C CA . GLY A 1 72 ? -20.347 14.807 22.603 1.00 85.62 72 GLY A CA 1
ATOM 569 C C . GLY A 1 72 ? -19.468 15.643 23.514 1.00 85.62 72 GLY A C 1
ATOM 570 O O . GLY A 1 72 ? -19.716 15.602 24.742 1.00 85.62 72 GLY A O 1
#

Sequence (72 aa):
MMSRRGLNILLFAAFLISAGLNWTVWSDRSRPYFEFLPEMVRAVGYEAFAPNPVFADGKTLQTPVKGTIPRG

Solvent-accessible surface area (backbone atoms only — not comparable to full-atom values): 4914 Å² total; per-residue (Å²): 134,82,52,76,67,59,50,52,53,52,53,50,52,53,48,52,51,52,54,54,52,54,65,71,69,62,72,72,80,93,50,86,75,91,70,93,54,60,77,77,74,49,72,94,64,83,48,64,86,35,76,28,93,87,41,97,84,34,50,50,63,71,83,76,65,90,87,72,77,86,88,130

Mean predicted aligned error: 8.86 Å

Nearest PDB structures (foldseek):
  6btm-assembly1_E  TM=8.162E-01  e=2.057E-02  Flavobacteriu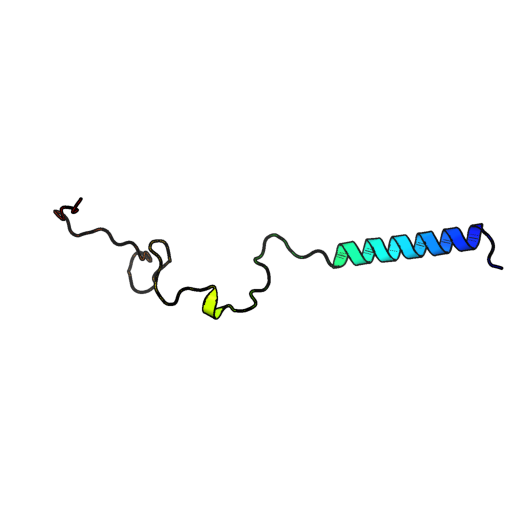m johnsoniae UW101
  6f0k-assembly1_E  TM=8.540E-01  e=2.177E-01  Rhodothermus marinus DSM 4252
  8x2j-assembly1_E  TM=8.682E-01  e=1.161E+00  Chloroflexus aurantiacus J-10-fl
  6lod-assembly1_E  TM=8.884E-01  e=1.459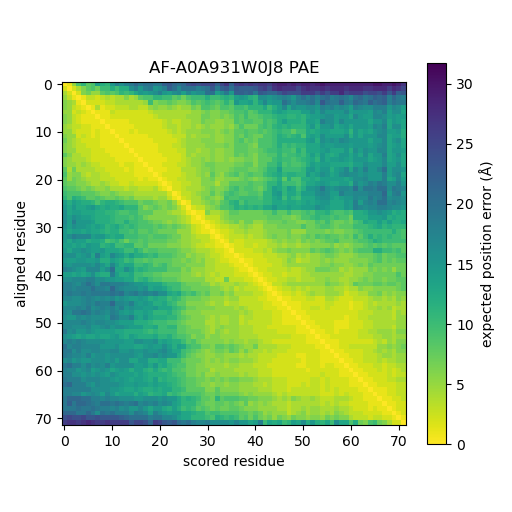E+00  Roseiflexus castenholzii DSM 13941

Radius of gyration: 28.7 Å; Cα contacts (8 Å, |Δi|>4): 22; chains: 1; bounding box: 64×28×70 Å

pLDDT: mean 89.91, std 6.64, range [59.16, 96.81]

Secondary structure (DSSP, 8-state):
---HHHHHHHHHHHHHHHHHHHHHT---TTSPPPPS-HHHHS-SSPPTTSB-TTSTT-BSSPPPPTTPPPP-